Protein AF-A0A2V8QR82-F1 (afdb_monomer)

Mean predicted aligned error: 9.09 Å

Secondary structure (DSSP, 8-state):
-------------PPPHHHHHHHHHHHHHHHHHHHHHHHHHHHHHHHHHHHHHHHHHHHHHT--HHHHHHHHHHHHHHHHHHHHHHHHHHHHHHHHHHHHHHHHHHHH-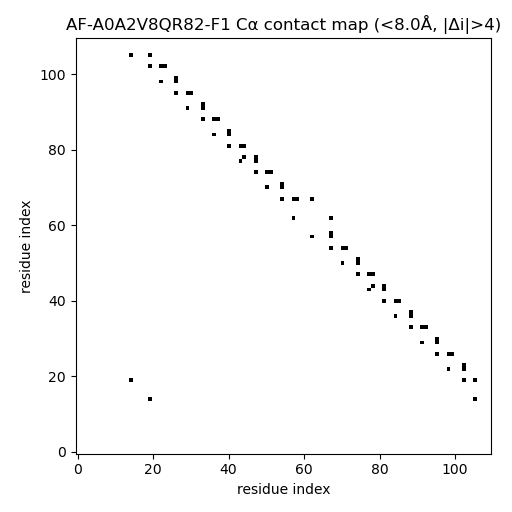-

Sequence (110 aa):
MASCLTAWAQRTTTPTPCDTCQDRQDIRQDTRDIRHDRRDVHKDSGDLRSDARDYRRDRRDGASQAELRSDRRDIAKDTRDIHHDRRDLGKDRRDRHADFRDLRHDRRGR

Radius of gyration: 26.49 Å; Cα contacts (8 Å, |Δi|>4): 39; chains: 1; bounding box: 37×43×90 Å

Structure (mmCIF, N/CA/C/O backbone):
data_AF-A0A2V8QR82-F1
#
_entry.id   AF-A0A2V8QR82-F1
#
loop_
_atom_site.group_PDB
_atom_site.id
_atom_site.type_symbol
_atom_site.label_atom_id
_atom_site.label_alt_id
_atom_site.label_comp_id
_atom_site.label_asym_id
_atom_site.label_entity_id
_atom_site.label_seq_id
_atom_site.pdbx_PDB_ins_code
_atom_site.Cartn_x
_atom_site.Cartn_y
_atom_site.Cartn_z
_atom_site.occupancy
_atom_site.B_iso_or_equiv
_atom_site.auth_seq_id
_atom_site.auth_comp_id
_atom_site.auth_asym_id
_atom_site.auth_atom_id
_atom_site.pdbx_PDB_model_num
ATOM 1 N N . MET A 1 1 ? -28.579 -35.182 61.740 1.00 40.72 1 MET A N 1
ATOM 2 C CA . MET A 1 1 ? -27.731 -35.490 60.572 1.00 40.72 1 MET A CA 1
ATOM 3 C C . MET A 1 1 ? -27.524 -34.212 59.783 1.00 40.72 1 MET A C 1
ATOM 5 O O . MET A 1 1 ? -28.431 -33.770 59.094 1.00 40.72 1 MET A O 1
ATOM 9 N N . ALA A 1 2 ? -26.377 -33.572 59.997 1.00 49.12 2 ALA A N 1
ATOM 10 C CA . ALA A 1 2 ? -25.916 -32.441 59.203 1.00 49.12 2 ALA A CA 1
ATOM 11 C C . ALA A 1 2 ? -25.551 -32.904 57.787 1.00 49.12 2 ALA A C 1
ATOM 13 O O . ALA A 1 2 ? -25.062 -34.024 57.659 1.00 49.12 2 ALA A O 1
ATOM 14 N N . SER A 1 3 ? -25.762 -32.051 56.779 1.00 51.34 3 SER A N 1
ATOM 15 C CA . SER A 1 3 ? -24.943 -31.877 55.556 1.00 51.34 3 SER A CA 1
ATOM 16 C C . SER A 1 3 ? -25.785 -31.135 54.509 1.00 51.34 3 SER A C 1
ATOM 18 O O . SER A 1 3 ? -26.800 -31.645 54.057 1.00 51.34 3 SER A O 1
ATOM 20 N N . CYS A 1 4 ? -25.555 -29.842 54.282 1.00 46.06 4 CYS A N 1
ATOM 21 C CA . CYS A 1 4 ? -24.573 -29.257 53.350 1.00 46.06 4 CYS A CA 1
ATOM 22 C C . CYS A 1 4 ? -25.301 -28.695 52.118 1.00 46.06 4 CYS A C 1
ATOM 24 O O . CYS A 1 4 ? -25.402 -29.337 51.076 1.00 46.06 4 CYS A O 1
ATOM 26 N N . LEU A 1 5 ? -25.807 -27.466 52.260 1.00 51.31 5 LEU A N 1
ATOM 27 C CA . LEU A 1 5 ? -26.209 -26.616 51.141 1.00 51.31 5 LEU A CA 1
ATOM 28 C C . LEU A 1 5 ? -24.945 -26.239 50.353 1.00 51.31 5 LEU A C 1
ATOM 30 O O . LEU A 1 5 ? -24.074 -25.536 50.863 1.00 51.31 5 LEU A O 1
ATOM 34 N N . THR A 1 6 ? -24.822 -26.728 49.123 1.00 54.25 6 THR A N 1
ATOM 35 C CA . THR A 1 6 ? -23.751 -26.351 48.195 1.00 54.25 6 THR A CA 1
ATOM 36 C C . THR A 1 6 ? -24.077 -24.990 47.583 1.00 54.25 6 THR A C 1
ATOM 38 O O . THR A 1 6 ? -24.868 -24.872 46.650 1.00 54.25 6 THR A O 1
ATOM 41 N N . ALA A 1 7 ? -23.478 -23.940 48.142 1.00 51.03 7 ALA A N 1
ATOM 42 C CA . ALA A 1 7 ? -23.551 -22.586 47.611 1.00 51.03 7 ALA A CA 1
ATOM 43 C C . ALA A 1 7 ? -22.651 -22.458 46.369 1.00 51.03 7 ALA A C 1
ATOM 45 O O . ALA A 1 7 ? -21.425 -22.414 46.473 1.00 51.03 7 ALA A O 1
ATOM 46 N N . TRP A 1 8 ? -23.260 -22.383 45.187 1.00 58.88 8 TRP A N 1
ATOM 47 C CA . TRP A 1 8 ? -22.573 -22.014 43.951 1.00 58.88 8 TRP A CA 1
ATOM 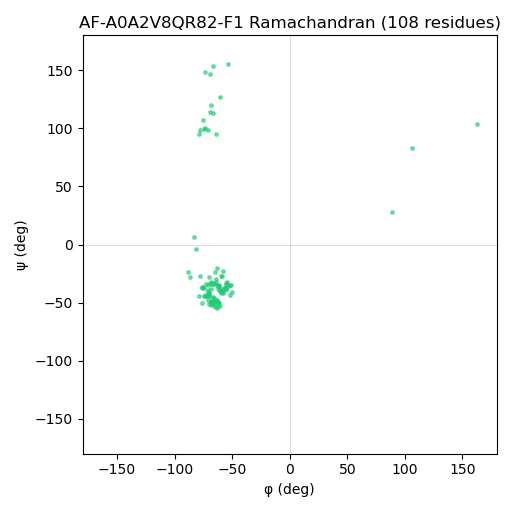48 C C . TRP A 1 8 ? -22.398 -20.492 43.919 1.00 58.88 8 TRP A C 1
ATOM 50 O O . TRP A 1 8 ? -23.301 -19.755 43.530 1.00 58.88 8 TRP A O 1
ATOM 60 N N . ALA A 1 9 ? -21.236 -20.010 44.362 1.00 52.56 9 ALA A N 1
ATOM 61 C CA . ALA A 1 9 ? -20.843 -18.614 44.210 1.00 52.56 9 ALA A CA 1
ATOM 62 C C . ALA A 1 9 ? -20.470 -18.347 42.741 1.00 52.56 9 ALA A C 1
ATOM 64 O O . ALA A 1 9 ? -19.373 -18.688 42.294 1.00 52.56 9 ALA A O 1
ATOM 65 N N . GLN A 1 10 ? -21.387 -17.750 41.979 1.00 50.56 10 GLN A N 1
ATOM 66 C CA . GLN A 1 10 ? -21.079 -17.238 40.646 1.00 50.56 10 GLN A CA 1
ATOM 67 C C . GLN A 1 10 ? -20.158 -16.021 40.795 1.00 50.56 10 GLN A C 1
ATOM 69 O O . GLN A 1 10 ? -20.548 -14.999 41.357 1.00 50.56 10 GLN A O 1
ATOM 74 N N . ARG A 1 11 ? -18.911 -16.136 40.325 1.00 45.69 11 ARG A N 1
ATOM 75 C CA . ARG A 1 11 ? -17.991 -14.999 40.212 1.00 45.69 11 ARG A CA 1
ATOM 76 C C . ARG A 1 11 ? -18.488 -14.106 39.082 1.00 45.69 11 ARG A C 1
ATOM 78 O O . ARG A 1 11 ? -18.222 -14.381 37.919 1.00 45.69 11 ARG A O 1
ATOM 85 N N . THR A 1 12 ? -19.203 -13.041 39.413 1.00 48.06 12 THR A N 1
ATOM 86 C CA . THR A 1 12 ? -19.377 -11.920 38.492 1.00 48.06 12 THR A CA 1
ATOM 87 C C . THR A 1 12 ? -18.059 -11.151 38.477 1.00 48.06 12 THR A C 1
ATOM 89 O O . THR A 1 12 ? -17.752 -10.418 39.415 1.00 48.06 12 THR A O 1
ATOM 92 N N . THR A 1 13 ? -17.225 -11.380 37.464 1.00 59.31 13 THR A N 1
ATOM 93 C CA . THR A 1 13 ? -16.050 -10.546 37.182 1.00 59.31 13 THR A CA 1
ATOM 94 C C . THR A 1 13 ? -16.534 -9.151 36.808 1.00 59.31 13 THR A C 1
ATOM 96 O O . THR A 1 13 ? -16.922 -8.901 35.673 1.00 59.31 13 THR A O 1
ATOM 99 N N . THR A 1 14 ? -16.576 -8.252 37.787 1.00 58.94 14 THR A N 1
ATOM 100 C CA . THR A 1 14 ? -16.839 -6.831 37.564 1.00 58.94 14 THR A CA 1
ATOM 101 C C . THR A 1 14 ? -15.638 -6.237 36.823 1.00 58.94 14 THR A C 1
ATOM 103 O O . THR A 1 14 ? -14.539 -6.290 37.382 1.00 58.94 14 THR A O 1
ATOM 106 N N . PRO A 1 15 ? -15.795 -5.671 35.611 1.00 60.88 15 PRO A N 1
ATOM 107 C CA . PRO A 1 15 ? -14.682 -5.048 34.904 1.00 60.88 15 PRO A CA 1
ATOM 108 C C . PRO A 1 15 ? -14.127 -3.888 35.734 1.00 60.88 15 PRO A C 1
ATOM 110 O O . PRO A 1 15 ? -14.856 -2.998 36.211 1.00 60.88 15 PRO A O 1
ATOM 113 N N . THR A 1 16 ? -12.819 -3.933 35.966 1.00 61.53 16 THR A N 1
ATOM 114 C CA . THR A 1 16 ? -12.128 -2.959 36.798 1.00 61.53 16 THR A CA 1
ATOM 115 C C . THR A 1 16 ? -11.996 -1.626 36.052 1.00 61.53 16 THR A C 1
ATOM 117 O O . THR A 1 16 ? -11.920 -1.591 34.827 1.00 61.53 16 THR A O 1
ATOM 120 N N . PRO A 1 17 ? -12.003 -0.472 36.747 1.00 63.19 17 PRO A N 1
ATOM 121 C CA . PRO A 1 17 ? -11.902 0.839 36.095 1.00 63.19 17 PRO A CA 1
ATOM 122 C C . PRO A 1 17 ? -10.629 1.005 35.242 1.00 63.19 17 PRO A C 1
ATOM 124 O O . PRO A 1 17 ? -10.634 1.808 34.309 1.00 63.19 17 PRO A O 1
ATOM 127 N N . CYS A 1 18 ? -9.575 0.228 35.517 1.00 63.31 18 CYS A N 1
ATOM 128 C CA . CYS A 1 18 ? -8.386 0.142 34.672 1.00 63.31 18 CYS A CA 1
ATOM 129 C C . CYS A 1 18 ? -8.638 -0.537 33.312 1.00 63.31 18 CYS A C 1
ATOM 131 O O . CYS A 1 18 ? -8.054 -0.098 32.329 1.00 63.31 18 CYS A O 1
ATOM 133 N N . ASP A 1 19 ? -9.548 -1.507 33.205 1.00 72.44 19 ASP A N 1
ATOM 134 C CA . ASP A 1 19 ? -9.827 -2.198 31.933 1.00 72.44 19 ASP A CA 1
ATOM 135 C C . ASP A 1 19 ? -10.487 -1.223 30.949 1.00 72.44 19 ASP A C 1
ATOM 137 O O . ASP A 1 19 ? -9.965 -0.952 29.874 1.00 72.44 19 ASP A O 1
ATOM 141 N N . THR A 1 20 ? -11.504 -0.485 31.410 1.00 76.25 20 THR A N 1
ATOM 142 C CA . THR A 1 20 ? -12.176 0.534 30.580 1.00 76.25 20 THR A CA 1
ATOM 143 C C . THR A 1 20 ? -11.278 1.701 30.150 1.00 76.25 20 THR A C 1
ATOM 145 O O . THR A 1 20 ? -11.627 2.443 29.226 1.00 76.25 20 THR A O 1
ATOM 148 N N . CYS A 1 21 ? -10.158 1.941 30.844 1.00 81.19 21 CYS A N 1
ATOM 149 C CA . CYS A 1 21 ? -9.190 2.960 30.442 1.00 81.19 21 CYS A CA 1
ATOM 150 C C . CYS A 1 21 ? -8.165 2.420 29.435 1.00 81.19 21 CYS A C 1
ATOM 152 O O . CYS A 1 21 ? -7.717 3.207 28.598 1.00 81.19 21 CYS A O 1
ATOM 154 N N . GLN A 1 22 ? -7.879 1.113 29.469 1.00 85.00 22 GLN A N 1
ATOM 155 C CA . GLN A 1 22 ? -7.081 0.396 28.476 1.00 85.00 22 GLN A CA 1
ATOM 156 C C . GLN A 1 22 ? -7.849 0.277 27.152 1.00 85.00 22 GLN A C 1
ATOM 158 O O . GLN A 1 22 ? -7.373 0.805 26.151 1.00 85.00 22 GLN A O 1
ATOM 163 N N . ASP A 1 23 ? -9.102 -0.193 27.171 1.00 85.75 23 ASP A N 1
ATOM 164 C CA . ASP A 1 23 ? -9.948 -0.311 25.966 1.00 85.75 23 ASP A CA 1
ATOM 165 C C . ASP A 1 23 ? -10.079 1.027 25.218 1.00 85.75 23 ASP A C 1
ATOM 167 O O . ASP A 1 23 ? -10.076 1.121 23.992 1.00 85.75 23 ASP A O 1
ATOM 171 N N . ARG A 1 24 ? -10.175 2.132 25.969 1.00 88.62 24 ARG A N 1
ATOM 172 C CA . ARG A 1 24 ? -10.225 3.486 25.396 1.00 88.62 24 ARG A CA 1
ATOM 173 C C . ARG A 1 24 ? -8.916 3.906 24.744 1.00 88.62 24 ARG A C 1
ATOM 175 O O . ARG A 1 24 ? -8.959 4.731 23.829 1.00 88.62 24 ARG A O 1
ATOM 182 N N . GLN A 1 25 ? -7.777 3.466 25.270 1.00 91.50 25 GLN A N 1
ATOM 183 C CA . GLN A 1 25 ? -6.475 3.731 24.667 1.00 91.50 25 GLN A CA 1
ATOM 184 C C . GLN A 1 25 ? -6.302 2.898 23.400 1.00 91.50 25 GLN A C 1
ATOM 186 O O . GLN A 1 25 ? -5.943 3.477 22.376 1.00 91.50 25 GLN A O 1
ATOM 191 N N . ASP A 1 26 ? -6.679 1.623 23.438 1.00 90.12 26 ASP A N 1
ATOM 192 C CA . ASP A 1 26 ? -6.584 0.704 22.302 1.00 90.12 26 ASP A CA 1
ATOM 193 C C . ASP A 1 26 ? -7.451 1.195 21.134 1.00 90.12 26 ASP A C 1
ATOM 195 O O . ASP A 1 26 ? -6.934 1.516 20.067 1.00 90.12 26 ASP A O 1
ATOM 199 N N . ILE A 1 27 ? -8.723 1.527 21.385 1.00 91.56 27 ILE A N 1
ATOM 200 C CA . ILE A 1 27 ? -9.617 2.134 20.381 1.00 91.56 27 ILE A CA 1
ATOM 201 C C . ILE A 1 27 ? -9.033 3.422 19.766 1.00 91.56 27 ILE A C 1
ATOM 203 O O . ILE A 1 27 ? -9.273 3.745 18.591 1.00 91.56 27 ILE A O 1
ATOM 207 N N . ARG A 1 28 ? -8.321 4.234 20.563 1.00 94.12 28 ARG A N 1
ATOM 208 C CA . ARG A 1 28 ? -7.674 5.462 20.070 1.00 94.12 28 ARG A CA 1
ATOM 209 C C . ARG A 1 28 ? -6.480 5.134 19.186 1.00 94.12 28 ARG A C 1
ATOM 211 O O . ARG A 1 28 ? -6.291 5.851 18.200 1.00 94.12 28 ARG A O 1
ATOM 218 N N . GLN A 1 29 ? -5.710 4.113 19.544 1.00 94.19 29 GLN A N 1
ATOM 219 C CA . GLN A 1 29 ? -4.575 3.630 18.778 1.00 94.19 29 GLN A CA 1
ATOM 220 C C . GLN A 1 29 ? -5.049 3.043 17.444 1.00 94.19 29 GLN A C 1
ATOM 222 O O . GLN A 1 29 ? -4.703 3.605 16.408 1.00 94.19 29 GLN A O 1
ATOM 227 N N . ASP A 1 30 ? -6.016 2.122 17.456 1.00 92.81 30 ASP A N 1
ATOM 228 C CA . ASP A 1 30 ? -6.624 1.563 16.239 1.00 92.81 30 ASP A CA 1
ATOM 229 C C . ASP A 1 30 ? -7.196 2.656 15.336 1.00 92.81 30 ASP A C 1
ATOM 231 O O . ASP A 1 30 ? -7.130 2.620 14.111 1.00 92.81 30 ASP A O 1
ATOM 235 N N . THR A 1 31 ? -7.775 3.703 15.931 1.00 94.06 31 THR A N 1
ATOM 236 C CA . THR A 1 31 ? -8.282 4.841 15.159 1.00 94.06 31 THR A CA 1
ATOM 237 C C . THR A 1 31 ? -7.176 5.620 14.453 1.00 94.06 31 THR A C 1
ATOM 239 O O . THR A 1 31 ? -7.438 6.189 13.388 1.00 94.06 31 THR A O 1
ATOM 242 N N . ARG A 1 32 ? -5.982 5.718 15.041 1.00 96.62 32 ARG A N 1
ATOM 243 C CA . ARG A 1 32 ? -4.822 6.344 14.395 1.00 96.62 32 ARG A CA 1
ATOM 244 C C . ARG A 1 32 ? -4.273 5.441 13.300 1.00 96.62 32 ARG A C 1
ATOM 246 O O . ARG A 1 32 ? -4.079 5.951 12.199 1.00 96.62 32 ARG A O 1
ATOM 253 N N . ASP A 1 33 ? -4.145 4.151 13.568 1.00 94.94 33 ASP A N 1
ATOM 254 C CA . ASP A 1 33 ? -3.577 3.183 12.627 1.00 94.94 33 ASP A CA 1
ATOM 255 C C . ASP A 1 33 ? -4.476 3.046 11.391 1.00 94.94 33 ASP A C 1
ATOM 257 O O . ASP A 1 33 ? -4.059 3.386 10.287 1.00 94.94 33 ASP A O 1
ATOM 261 N N . ILE A 1 34 ? -5.790 2.860 11.579 1.00 95.38 34 ILE A N 1
ATOM 262 C CA . ILE A 1 34 ? -6.783 2.877 10.484 1.00 95.38 34 ILE A CA 1
ATOM 263 C C . ILE A 1 34 ? -6.724 4.173 9.656 1.00 95.38 34 ILE A C 1
ATOM 265 O O . ILE A 1 34 ? -7.052 4.183 8.467 1.00 95.38 34 ILE A O 1
ATOM 269 N N . ARG A 1 35 ? -6.398 5.322 10.267 1.00 96.88 35 ARG A N 1
ATOM 270 C CA . ARG A 1 35 ? -6.254 6.587 9.518 1.00 96.88 35 ARG A CA 1
ATOM 271 C C . ARG A 1 35 ? -4.967 6.617 8.704 1.00 96.88 35 ARG A C 1
ATOM 273 O O . ARG A 1 35 ? -4.992 7.203 7.621 1.00 96.88 35 ARG A O 1
ATOM 280 N N . HIS A 1 36 ? -3.885 6.064 9.238 1.00 96.44 36 HIS A N 1
ATOM 281 C CA . HIS A 1 36 ? -2.607 5.945 8.554 1.00 96.44 36 HIS A CA 1
ATOM 282 C C . HIS A 1 36 ? -2.741 5.013 7.348 1.00 96.44 36 HIS A C 1
ATOM 284 O O . HIS A 1 36 ? -2.572 5.462 6.218 1.00 96.44 36 HIS A O 1
ATOM 290 N N . ASP A 1 37 ? -3.242 3.802 7.562 1.00 94.19 37 ASP A N 1
ATOM 291 C CA . ASP A 1 37 ? -3.433 2.793 6.517 1.00 94.19 37 ASP A CA 1
ATOM 292 C C . ASP A 1 37 ? -4.369 3.294 5.411 1.00 94.19 37 ASP A C 1
ATOM 294 O O . ASP A 1 37 ? -4.132 3.121 4.219 1.00 94.19 37 ASP A O 1
ATOM 298 N N . ARG A 1 38 ? -5.425 4.034 5.777 1.00 97.00 38 ARG A N 1
ATOM 299 C CA . ARG A 1 38 ? -6.296 4.694 4.790 1.00 97.00 38 ARG A CA 1
ATOM 300 C C . ARG A 1 38 ? -5.575 5.727 3.935 1.00 97.00 38 ARG A C 1
ATOM 302 O O . ARG A 1 38 ? -5.964 5.922 2.783 1.00 97.00 38 ARG A O 1
ATOM 309 N N . ARG A 1 39 ? -4.616 6.453 4.508 1.00 97.50 39 ARG A N 1
ATOM 310 C CA . ARG A 1 39 ? -3.816 7.436 3.774 1.00 97.50 39 ARG A CA 1
ATOM 311 C C . ARG A 1 39 ? -2.863 6.727 2.823 1.00 97.50 39 ARG A C 1
ATOM 313 O O . ARG A 1 39 ? -2.732 7.200 1.699 1.00 97.50 39 ARG A O 1
ATOM 320 N N . ASP A 1 40 ? -2.252 5.633 3.249 1.00 95.94 40 ASP A N 1
ATOM 321 C CA . ASP A 1 40 ? -1.311 4.881 2.420 1.00 95.94 40 ASP A CA 1
ATOM 322 C C . ASP A 1 40 ? -2.029 4.209 1.253 1.00 95.94 40 ASP A C 1
ATOM 324 O O . ASP A 1 40 ? -1.749 4.555 0.111 1.00 95.94 40 ASP A O 1
ATOM 328 N N . VAL A 1 41 ? -3.130 3.495 1.510 1.00 95.56 41 VAL A N 1
ATOM 329 C CA . VAL A 1 41 ? -3.997 2.947 0.448 1.00 95.56 41 VAL A CA 1
ATOM 330 C C . VAL A 1 41 ? -4.447 4.015 -0.552 1.00 95.56 41 VAL A C 1
ATOM 332 O O . VAL A 1 41 ? -4.638 3.736 -1.740 1.00 95.56 41 VAL A O 1
ATOM 335 N N . HIS A 1 42 ? -4.678 5.248 -0.091 1.00 96.38 42 HIS A N 1
ATOM 336 C CA . HIS A 1 42 ? -5.033 6.353 -0.977 1.00 96.38 42 HIS A CA 1
ATOM 337 C C . HIS A 1 42 ? -3.863 6.798 -1.862 1.00 96.38 42 HIS A C 1
ATOM 339 O O . HIS A 1 42 ? -4.096 7.060 -3.043 1.00 96.38 42 HIS A O 1
ATOM 345 N N . LYS A 1 43 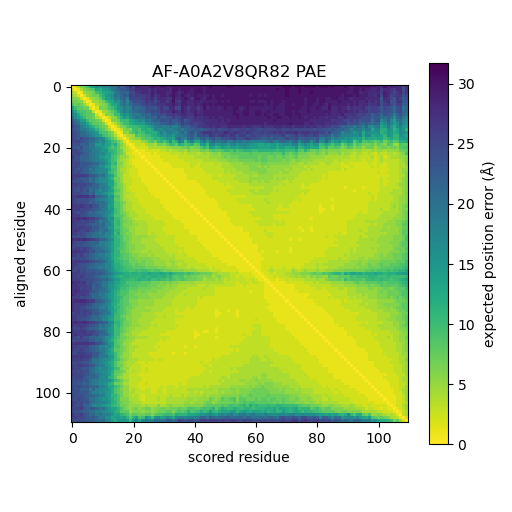? -2.646 6.876 -1.313 1.00 96.94 43 LYS A N 1
ATOM 346 C CA . LYS A 1 43 ? -1.429 7.175 -2.079 1.00 96.94 43 LYS A CA 1
ATOM 347 C C . LYS A 1 43 ? -1.154 6.080 -3.103 1.00 96.94 43 LYS A C 1
ATOM 349 O O . LYS A 1 43 ? -1.096 6.406 -4.280 1.00 96.94 43 LYS A O 1
ATOM 354 N N . ASP A 1 44 ? -1.168 4.815 -2.691 1.00 95.38 44 ASP A N 1
ATOM 355 C CA . ASP A 1 44 ? -0.912 3.674 -3.579 1.00 95.38 44 ASP A CA 1
ATOM 356 C C . ASP A 1 44 ? -1.940 3.620 -4.717 1.00 95.38 44 ASP A C 1
ATOM 358 O O . ASP A 1 44 ? -1.619 3.387 -5.879 1.00 95.38 44 ASP A O 1
ATOM 362 N N . SER A 1 45 ? -3.208 3.932 -4.419 1.00 95.50 45 SER A N 1
ATOM 363 C CA . SER A 1 45 ? -4.248 4.062 -5.451 1.00 95.50 45 SER A CA 1
ATOM 364 C C . SER A 1 45 ? -3.982 5.219 -6.430 1.00 95.50 45 SER A C 1
ATOM 366 O O . SER A 1 45 ? -4.452 5.181 -7.571 1.00 95.50 45 SER A O 1
ATOM 368 N N . GLY A 1 46 ? -3.307 6.275 -5.976 1.00 97.19 46 GLY A N 1
ATOM 369 C CA . GLY A 1 46 ? -2.858 7.397 -6.795 1.00 97.19 46 GLY A CA 1
ATOM 370 C C . GLY A 1 46 ? -1.672 7.026 -7.682 1.00 97.19 46 GLY A C 1
ATOM 371 O O . GLY A 1 46 ? -1.710 7.324 -8.877 1.00 97.19 46 GLY A O 1
ATOM 372 N N . ASP A 1 47 ? -0.688 6.327 -7.125 1.00 96.56 47 ASP A N 1
ATOM 373 C CA . ASP A 1 47 ? 0.501 5.850 -7.836 1.00 96.56 47 ASP A CA 1
ATOM 374 C C . ASP A 1 47 ? 0.106 4.840 -8.920 1.00 96.56 47 ASP A C 1
ATOM 376 O O . ASP A 1 47 ? 0.355 5.090 -10.098 1.00 96.56 47 ASP A O 1
ATOM 380 N N . LEU A 1 48 ? -0.737 3.854 -8.586 1.00 96.44 48 LEU A N 1
ATOM 381 C CA . LEU A 1 48 ? -1.324 2.911 -9.548 1.00 96.44 48 LEU A CA 1
ATOM 382 C C . LEU A 1 48 ? -2.027 3.617 -10.722 1.00 96.44 48 LEU A C 1
ATOM 384 O O . LEU A 1 48 ? -2.042 3.141 -11.861 1.00 96.44 48 LEU A O 1
ATOM 388 N N . ARG A 1 49 ? -2.675 4.758 -10.457 1.00 96.88 49 ARG A N 1
ATOM 389 C CA . ARG A 1 49 ? -3.347 5.541 -11.503 1.00 96.88 49 ARG A CA 1
ATOM 390 C C . ARG A 1 49 ? -2.343 6.253 -12.409 1.00 96.88 49 ARG A C 1
ATOM 392 O O . ARG A 1 49 ? -2.655 6.443 -13.591 1.00 96.88 49 ARG A O 1
ATOM 399 N N . SER A 1 50 ? -1.210 6.678 -11.863 1.00 97.00 50 SE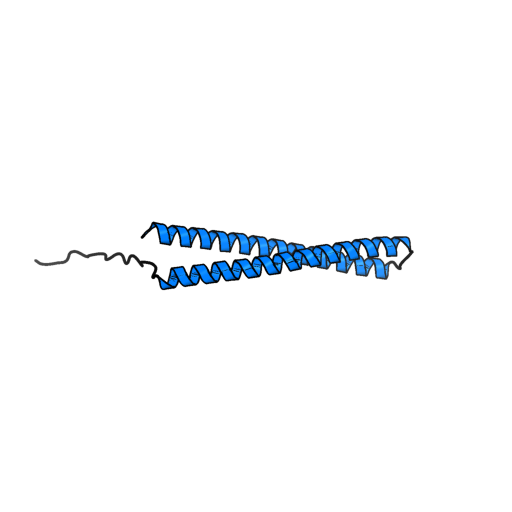R A N 1
ATOM 400 C CA . SER A 1 50 ? -0.095 7.253 -12.615 1.00 97.00 50 SER A CA 1
ATOM 401 C C . SER A 1 50 ? 0.560 6.179 -13.481 1.00 97.00 50 SER A C 1
ATOM 403 O O . SER A 1 50 ? 0.580 6.350 -14.696 1.00 97.00 50 SER A O 1
ATOM 405 N N . ASP A 1 51 ? 0.884 5.013 -12.923 1.00 94.81 51 ASP A N 1
ATOM 406 C CA . ASP A 1 51 ? 1.465 3.889 -13.674 1.00 94.81 51 ASP A CA 1
ATOM 407 C C . ASP A 1 51 ? 0.538 3.428 -14.803 1.00 94.81 51 ASP A C 1
ATOM 409 O O . ASP A 1 51 ? 0.942 3.234 -15.948 1.00 94.81 51 ASP A O 1
ATOM 413 N N . ALA A 1 52 ? -0.769 3.347 -14.534 1.00 96.00 52 ALA A N 1
ATOM 414 C CA . ALA A 1 52 ? -1.752 3.020 -15.561 1.00 96.00 52 ALA A CA 1
ATOM 415 C C . ALA A 1 52 ? -1.866 4.089 -16.664 1.00 96.00 52 ALA A C 1
ATOM 417 O O . ALA A 1 52 ? -2.347 3.786 -17.762 1.00 96.00 52 ALA A O 1
ATOM 418 N N . ARG A 1 53 ? -1.500 5.347 -16.387 1.00 97.62 53 ARG A N 1
ATOM 419 C CA . ARG A 1 53 ? -1.421 6.412 -17.396 1.00 97.62 53 ARG A CA 1
ATOM 420 C C . ARG A 1 53 ? -0.139 6.276 -18.209 1.00 97.62 53 ARG A C 1
ATOM 422 O O . ARG A 1 53 ? -0.228 6.385 -19.433 1.00 97.62 53 ARG A O 1
ATOM 429 N N . ASP A 1 54 ? 0.981 6.018 -17.554 1.00 95.38 54 ASP A N 1
ATOM 430 C CA . ASP A 1 54 ? 2.290 5.893 -18.191 1.00 95.38 54 ASP A CA 1
ATOM 431 C C . ASP A 1 54 ? 2.328 4.658 -19.093 1.00 95.38 54 ASP A C 1
ATOM 433 O O . ASP A 1 54 ? 2.537 4.806 -20.292 1.00 95.38 54 ASP A O 1
ATOM 437 N N . TYR A 1 55 ? 1.828 3.512 -18.625 1.00 95.62 55 TYR A N 1
ATOM 438 C CA . TYR A 1 55 ? 1.599 2.322 -19.454 1.00 95.62 55 TYR A CA 1
ATOM 439 C C . TYR A 1 55 ? 0.814 2.615 -20.748 1.00 95.62 55 TYR A C 1
ATOM 441 O O . TYR A 1 55 ? 1.094 2.077 -21.823 1.00 95.62 55 TYR A O 1
ATOM 449 N N . ARG A 1 56 ? -0.219 3.468 -20.676 1.00 96.44 56 ARG A N 1
ATOM 450 C CA . ARG A 1 56 ? -1.006 3.845 -21.867 1.00 96.44 56 ARG A CA 1
ATOM 451 C C . ARG A 1 56 ? -0.221 4.749 -22.808 1.00 96.44 56 ARG A C 1
ATOM 453 O O . ARG A 1 56 ? -0.443 4.661 -24.017 1.00 96.44 56 ARG A O 1
ATOM 460 N N . ARG A 1 57 ? 0.624 5.628 -22.267 1.00 97.12 57 ARG A N 1
ATOM 461 C CA . ARG A 1 57 ? 1.524 6.485 -23.041 1.00 97.12 57 ARG A CA 1
ATOM 462 C C . ARG A 1 57 ? 2.593 5.633 -23.718 1.00 97.12 57 ARG A C 1
ATOM 464 O O . ARG A 1 57 ? 2.679 5.688 -24.935 1.00 97.12 57 ARG A O 1
ATOM 471 N N . ASP A 1 58 ? 3.276 4.768 -22.985 1.00 95.00 58 ASP A N 1
ATOM 472 C CA . ASP A 1 58 ? 4.344 3.912 -23.508 1.00 95.00 58 ASP A CA 1
ATOM 473 C C . ASP A 1 58 ? 3.823 2.979 -24.601 1.00 95.00 58 ASP A C 1
ATOM 475 O 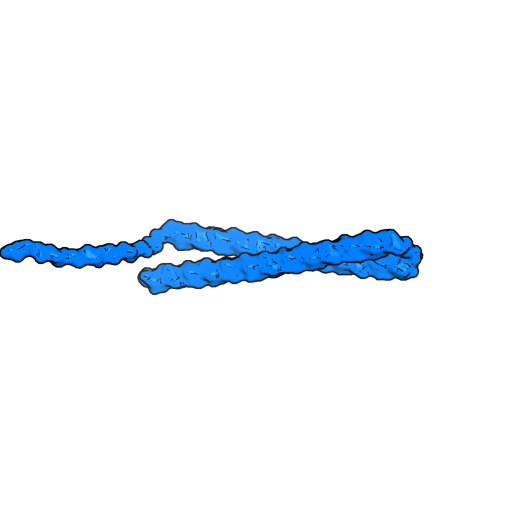O . ASP A 1 58 ? 4.417 2.833 -25.672 1.00 95.00 58 ASP A O 1
ATOM 479 N N . ARG A 1 59 ? 2.614 2.437 -24.409 1.00 95.56 59 ARG A N 1
ATOM 480 C CA . ARG A 1 59 ? 1.931 1.660 -25.448 1.00 95.56 59 ARG A CA 1
ATOM 481 C C . ARG A 1 59 ? 1.643 2.479 -26.711 1.00 95.56 59 ARG A C 1
ATOM 483 O O . ARG A 1 59 ? 1.636 1.913 -27.803 1.00 95.56 59 ARG A O 1
ATOM 490 N N . ARG A 1 60 ? 1.346 3.775 -26.581 1.00 96.12 60 ARG A N 1
ATOM 491 C CA . ARG A 1 60 ? 1.107 4.680 -27.718 1.00 96.12 60 ARG A CA 1
ATOM 492 C C . ARG A 1 60 ? 2.411 5.081 -28.404 1.00 96.12 60 ARG A C 1
ATOM 494 O O . ARG A 1 60 ? 2.422 5.182 -29.627 1.00 96.12 60 ARG A O 1
ATOM 501 N N . ASP A 1 61 ? 3.467 5.275 -27.628 1.00 95.75 61 ASP A N 1
ATOM 502 C CA . ASP A 1 61 ? 4.779 5.724 -28.096 1.00 95.75 61 ASP A CA 1
ATOM 503 C C . ASP A 1 61 ? 5.614 4.566 -28.683 1.00 95.75 61 ASP A C 1
ATOM 505 O O . ASP A 1 61 ? 6.673 4.787 -29.265 1.00 95.75 61 ASP A O 1
ATOM 509 N N . GLY A 1 62 ? 5.090 3.336 -28.625 1.00 94.56 62 GLY A N 1
ATOM 510 C CA . GLY A 1 62 ? 5.659 2.169 -29.297 1.00 94.56 62 GLY A CA 1
ATOM 511 C C . GLY A 1 62 ? 6.686 1.413 -28.459 1.00 94.56 62 GLY A C 1
ATOM 512 O O . GLY A 1 62 ? 7.564 0.769 -29.032 1.00 94.56 62 GLY A O 1
ATOM 513 N N . ALA A 1 63 ? 6.573 1.476 -27.128 1.00 94.75 63 ALA A N 1
ATOM 514 C CA . ALA A 1 63 ? 7.409 0.709 -26.211 1.00 94.75 63 ALA A CA 1
ATOM 515 C C . ALA A 1 63 ? 7.391 -0.794 -26.527 1.00 94.75 63 ALA A C 1
ATOM 517 O O . ALA A 1 63 ? 6.449 -1.340 -27.122 1.00 94.75 63 ALA A O 1
ATOM 518 N N . SER A 1 64 ? 8.454 -1.483 -26.120 1.00 95.81 64 SER A N 1
ATOM 519 C CA . SER A 1 64 ? 8.615 -2.897 -26.427 1.00 95.81 64 SER A CA 1
ATOM 520 C C . SER A 1 64 ? 7.564 -3.755 -25.714 1.00 95.81 64 SER A C 1
ATOM 522 O O . SER A 1 64 ? 7.068 -3.447 -24.630 1.00 95.81 64 SER A O 1
ATOM 524 N N . GLN A 1 65 ? 7.249 -4.915 -26.295 1.00 94.31 65 GLN A N 1
ATOM 525 C CA . GLN A 1 65 ? 6.377 -5.903 -25.647 1.00 94.31 65 GLN A CA 1
ATOM 526 C C . GLN A 1 65 ? 6.914 -6.376 -24.288 1.00 94.31 65 GLN A C 1
ATOM 528 O O . GLN A 1 65 ? 6.127 -6.816 -23.454 1.00 94.31 65 GLN A O 1
ATOM 533 N N . ALA A 1 66 ? 8.232 -6.334 -24.075 1.00 95.50 66 ALA A N 1
ATOM 534 C CA . ALA A 1 66 ? 8.841 -6.726 -22.811 1.00 95.50 66 ALA A CA 1
ATOM 535 C C . ALA A 1 66 ? 8.546 -5.696 -21.709 1.00 95.50 66 ALA A C 1
ATOM 537 O O . ALA A 1 66 ? 8.076 -6.089 -20.642 1.00 95.50 66 ALA A O 1
ATOM 538 N N . GLU A 1 67 ? 8.729 -4.405 -21.998 1.00 93.00 67 GLU A N 1
ATOM 539 C CA . GLU A 1 67 ? 8.426 -3.296 -21.077 1.00 93.00 67 GLU A CA 1
ATOM 540 C C . GLU A 1 67 ? 6.941 -3.285 -20.714 1.00 93.00 67 GLU A C 1
ATOM 542 O O . GLU A 1 67 ? 6.588 -3.467 -19.553 1.00 93.00 67 GLU A O 1
ATOM 547 N N . LEU A 1 68 ? 6.056 -3.293 -21.718 1.00 93.94 68 LEU A N 1
ATOM 548 C CA . LEU A 1 68 ? 4.605 -3.308 -21.498 1.00 93.94 68 LEU A CA 1
ATOM 549 C C . LEU A 1 68 ? 4.121 -4.528 -20.695 1.00 93.94 68 LEU A C 1
ATOM 551 O O . LEU A 1 68 ? 3.065 -4.490 -20.056 1.00 93.94 68 LEU A O 1
ATOM 555 N N . ARG A 1 69 ? 4.841 -5.654 -20.757 1.00 96.25 69 ARG A N 1
ATOM 556 C CA . ARG A 1 69 ? 4.546 -6.831 -19.928 1.00 96.25 69 ARG A CA 1
ATOM 557 C C . ARG A 1 69 ? 5.016 -6.650 -18.492 1.00 96.25 69 ARG A C 1
ATOM 559 O O . ARG A 1 69 ? 4.318 -7.141 -17.605 1.00 96.25 69 ARG A O 1
ATOM 566 N N . SER A 1 70 ? 6.154 -5.991 -18.282 1.00 94.81 70 SER A N 1
ATOM 567 C CA . SER A 1 70 ? 6.648 -5.642 -16.950 1.00 94.81 70 SER A CA 1
ATOM 568 C C . SER A 1 70 ? 5.677 -4.691 -16.263 1.00 94.81 70 SER A C 1
ATOM 570 O O . SER A 1 70 ? 5.100 -5.071 -15.250 1.00 94.81 70 SER A O 1
ATOM 572 N N . ASP A 1 71 ? 5.347 -3.564 -16.895 1.00 94.06 71 ASP A N 1
ATOM 573 C CA . ASP A 1 71 ? 4.452 -2.555 -16.312 1.00 94.06 71 ASP A CA 1
ATOM 574 C C . ASP A 1 71 ? 3.088 -3.154 -15.971 1.00 94.06 71 ASP A C 1
ATOM 576 O O . ASP A 1 71 ? 2.517 -2.929 -14.908 1.00 94.06 71 ASP A O 1
ATOM 580 N N . ARG A 1 72 ? 2.555 -4.003 -16.860 1.00 95.81 72 ARG A N 1
ATOM 581 C CA . ARG A 1 72 ? 1.288 -4.695 -16.607 1.00 95.81 72 ARG A CA 1
ATOM 582 C C . ARG A 1 72 ? 1.371 -5.623 -15.396 1.00 95.81 72 ARG A C 1
ATOM 584 O O . ARG A 1 72 ? 0.363 -5.807 -14.712 1.00 95.81 72 ARG A O 1
ATOM 591 N N . ARG A 1 73 ? 2.519 -6.265 -15.172 1.00 97.00 73 ARG A N 1
ATOM 592 C CA . ARG A 1 73 ? 2.738 -7.137 -14.015 1.00 97.00 73 ARG A CA 1
ATOM 593 C C . ARG A 1 73 ? 2.820 -6.316 -12.734 1.00 97.00 73 ARG A C 1
ATOM 595 O O . ARG A 1 73 ? 2.207 -6.733 -11.754 1.00 97.00 73 ARG A O 1
ATOM 602 N N . ASP A 1 74 ? 3.510 -5.185 -12.772 1.00 95.44 74 ASP A N 1
ATOM 603 C CA . ASP A 1 74 ? 3.680 -4.295 -11.624 1.00 95.44 74 ASP A CA 1
ATOM 604 C C . ASP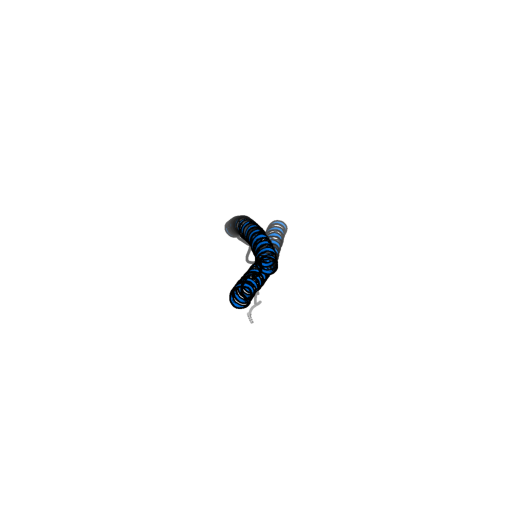 A 1 74 ? 2.332 -3.673 -11.231 1.00 95.44 74 ASP A C 1
ATOM 606 O O . ASP A 1 74 ? 1.842 -3.937 -10.136 1.00 95.44 74 ASP A O 1
ATOM 610 N N . ILE A 1 75 ? 1.598 -3.093 -12.189 1.00 96.00 75 ILE A N 1
ATOM 611 C CA . ILE A 1 75 ? 0.212 -2.617 -12.004 1.00 96.00 75 ILE A CA 1
ATOM 612 C C . ILE A 1 75 ? -0.686 -3.708 -11.403 1.00 96.00 75 ILE A C 1
ATOM 614 O O . ILE A 1 75 ? -1.516 -3.444 -10.528 1.00 96.00 75 ILE A O 1
ATOM 618 N N . ALA A 1 76 ? -0.575 -4.952 -11.881 1.00 96.94 76 ALA A N 1
ATOM 619 C CA . ALA A 1 76 ? -1.383 -6.058 -11.371 1.00 96.94 76 ALA A CA 1
ATOM 620 C C . ALA A 1 76 ? -1.008 -6.455 -9.936 1.00 96.94 76 ALA A C 1
ATOM 622 O O . ALA A 1 76 ? -1.885 -6.888 -9.182 1.00 96.94 76 ALA A O 1
ATOM 623 N N . LYS A 1 77 ? 0.271 -6.334 -9.572 1.00 96.94 77 LYS A N 1
ATOM 624 C CA . LYS A 1 77 ? 0.761 -6.571 -8.218 1.00 96.94 77 LYS A CA 1
ATOM 625 C C . LYS A 1 77 ? 0.247 -5.484 -7.277 1.00 96.94 77 LYS A C 1
ATOM 627 O O . LYS A 1 77 ? -0.446 -5.822 -6.325 1.00 96.94 77 LYS A O 1
ATOM 63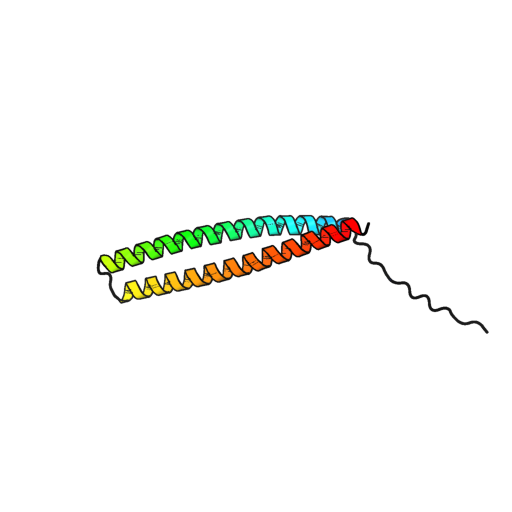2 N N . ASP A 1 78 ? 0.435 -4.217 -7.624 1.00 95.25 78 ASP A N 1
ATOM 633 C CA . ASP A 1 78 ? 0.006 -3.088 -6.793 1.00 95.25 78 ASP A CA 1
ATOM 634 C C . ASP A 1 78 ? -1.517 -3.072 -6.620 1.00 95.25 78 ASP A C 1
ATOM 636 O O . ASP A 1 78 ? -2.043 -2.867 -5.528 1.00 95.25 78 ASP A O 1
ATOM 640 N N . THR A 1 79 ? -2.262 -3.418 -7.677 1.00 96.25 79 THR A N 1
ATOM 641 C CA . THR A 1 79 ? -3.721 -3.604 -7.590 1.00 96.25 79 THR A CA 1
ATOM 642 C C . THR A 1 79 ? -4.106 -4.672 -6.561 1.00 96.25 79 THR A C 1
ATOM 644 O O . THR A 1 79 ? -5.115 -4.526 -5.863 1.00 96.25 79 THR A O 1
ATOM 647 N N . ARG A 1 80 ? -3.348 -5.773 -6.489 1.00 97.56 80 ARG A N 1
ATOM 648 C CA . ARG A 1 80 ? -3.602 -6.855 -5.533 1.00 97.56 80 ARG A CA 1
ATOM 649 C C . ARG A 1 80 ? -3.256 -6.418 -4.114 1.00 97.56 80 ARG A C 1
ATOM 651 O O . ARG A 1 80 ? -4.064 -6.674 -3.224 1.00 97.56 80 ARG A O 1
ATOM 658 N N . ASP A 1 81 ? -2.124 -5.754 -3.928 1.00 95.94 81 ASP A N 1
ATOM 659 C CA . ASP A 1 81 ? -1.654 -5.290 -2.621 1.00 95.94 81 ASP A CA 1
ATOM 660 C C . ASP A 1 81 ? -2.658 -4.278 -2.031 1.00 95.94 81 ASP A C 1
ATOM 662 O O . ASP A 1 81 ? -3.247 -4.541 -0.984 1.00 95.94 81 ASP A O 1
ATOM 666 N N . ILE A 1 82 ? -3.074 -3.272 -2.813 1.00 95.75 82 ILE A N 1
ATOM 667 C CA . ILE A 1 82 ? -4.142 -2.322 -2.437 1.00 95.75 82 ILE A CA 1
ATOM 668 C C . ILE A 1 82 ? -5.449 -3.036 -2.061 1.00 95.75 82 ILE A C 1
ATOM 670 O O . ILE A 1 82 ? -6.196 -2.595 -1.181 1.00 95.75 82 ILE A O 1
ATOM 674 N N . HIS A 1 83 ? -5.798 -4.117 -2.761 1.00 97.19 83 HIS A N 1
ATOM 675 C CA . HIS A 1 83 ? -7.001 -4.881 -2.444 1.00 97.19 83 HIS A CA 1
ATOM 676 C C . HIS A 1 83 ? -6.875 -5.618 -1.100 1.00 97.19 83 HIS A C 1
ATOM 678 O O . HIS A 1 83 ? -7.858 -5.684 -0.354 1.00 97.19 83 HIS A O 1
ATOM 684 N N . HIS A 1 84 ? -5.698 -6.164 -0.785 1.00 96.94 84 HIS A N 1
ATOM 685 C CA . HIS A 1 84 ? -5.419 -6.758 0.522 1.00 96.94 84 HIS A CA 1
ATOM 686 C C . HIS A 1 84 ? -5.511 -5.714 1.634 1.00 96.94 84 HIS A C 1
ATOM 688 O O . HIS A 1 84 ? -6.309 -5.906 2.553 1.00 96.94 84 HIS A O 1
ATOM 694 N N . ASP A 1 85 ? -4.855 -4.568 1.477 1.00 94.75 85 ASP A N 1
ATOM 695 C CA . ASP A 1 85 ? -4.863 -3.501 2.484 1.00 94.75 85 ASP A CA 1
ATOM 696 C C . ASP A 1 85 ? -6.277 -2.976 2.742 1.00 94.75 85 ASP A C 1
ATOM 698 O O . ASP A 1 85 ? -6.704 -2.779 3.878 1.00 94.75 85 ASP A O 1
ATOM 702 N N . ARG A 1 86 ? -7.089 -2.828 1.685 1.00 95.81 86 ARG A N 1
ATOM 703 C CA . ARG A 1 86 ? -8.508 -2.458 1.825 1.00 95.81 86 ARG A CA 1
ATOM 704 C C . ARG A 1 86 ? -9.322 -3.497 2.586 1.00 95.81 86 ARG A C 1
ATOM 706 O O . ARG A 1 86 ? -10.281 -3.129 3.272 1.00 95.81 86 ARG A O 1
ATOM 713 N N . ARG A 1 87 ? -9.003 -4.783 2.429 1.00 97.31 87 ARG A N 1
ATOM 714 C CA . ARG A 1 87 ? -9.676 -5.864 3.154 1.00 97.31 87 ARG A CA 1
ATOM 715 C C . ARG A 1 87 ? -9.289 -5.841 4.626 1.00 97.31 87 ARG A C 1
ATOM 717 O O . ARG A 1 87 ? -10.185 -5.993 5.455 1.00 97.31 87 ARG A O 1
ATOM 724 N N . ASP A 1 88 ? -8.014 -5.641 4.927 1.00 95.38 88 ASP A N 1
ATOM 725 C CA . ASP A 1 88 ? -7.500 -5.612 6.296 1.00 95.38 88 ASP A CA 1
ATOM 726 C C . ASP A 1 88 ? -7.999 -4.369 7.043 1.00 95.38 88 ASP A C 1
ATOM 728 O O . ASP A 1 88 ? -8.686 -4.528 8.049 1.00 95.38 88 ASP A O 1
ATOM 732 N N . LEU A 1 89 ? -7.966 -3.189 6.413 1.00 94.75 89 LEU A N 1
ATOM 733 C CA . LEU A 1 89 ? -8.689 -1.993 6.876 1.00 94.75 89 LEU A CA 1
ATOM 734 C C . LEU A 1 89 ? -10.176 -2.250 7.162 1.00 94.75 89 LEU A C 1
ATOM 736 O O . LEU A 1 89 ? -10.806 -1.610 8.010 1.00 94.75 89 LEU A O 1
ATOM 740 N N . GLY A 1 90 ? -10.796 -3.129 6.376 1.00 95.25 90 GLY A N 1
ATOM 741 C CA . GLY A 1 90 ? -12.178 -3.544 6.564 1.00 95.25 90 GLY A CA 1
ATOM 742 C C . GLY A 1 90 ? -12.391 -4.362 7.839 1.00 95.25 90 GLY A C 1
ATOM 743 O O . GLY A 1 90 ? -13.465 -4.244 8.434 1.00 95.25 90 GLY A O 1
ATOM 744 N N . LYS A 1 91 ? -11.405 -5.167 8.246 1.00 96.50 91 LYS A N 1
ATOM 745 C CA . LYS A 1 91 ? -11.405 -5.942 9.493 1.00 96.50 91 LYS A CA 1
ATOM 746 C C . LYS A 1 91 ? -11.125 -5.038 10.687 1.00 96.50 91 LYS A C 1
ATOM 748 O O . LYS A 1 91 ? -11.989 -4.966 11.551 1.00 96.50 91 LYS A O 1
ATOM 753 N N . ASP A 1 92 ? -10.076 -4.219 10.644 1.00 93.50 92 ASP A N 1
ATOM 754 C CA . ASP A 1 92 ? -9.712 -3.320 11.754 1.00 93.50 92 ASP A CA 1
ATOM 755 C C . ASP A 1 92 ? -10.868 -2.378 12.112 1.00 93.50 92 ASP A C 1
ATOM 757 O O . ASP A 1 92 ? -11.183 -2.102 13.269 1.00 93.50 92 ASP A O 1
ATOM 761 N N . ARG A 1 93 ? -11.603 -1.911 11.094 1.00 95.62 93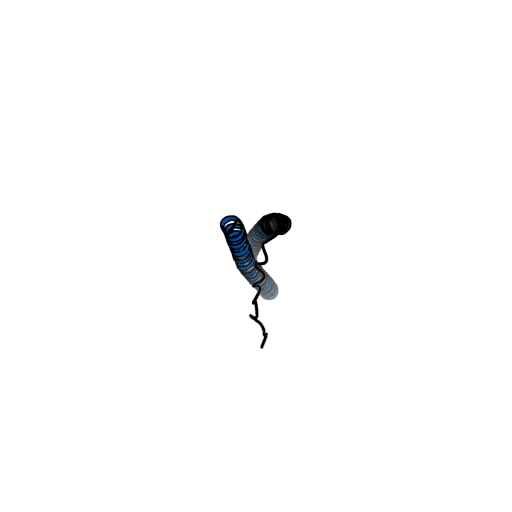 ARG A N 1
ATOM 762 C CA . ARG A 1 93 ? -12.809 -1.099 11.304 1.00 95.62 93 ARG A CA 1
ATOM 763 C C . ARG A 1 93 ? -13.945 -1.854 11.989 1.00 95.62 93 ARG A C 1
ATOM 765 O O . ARG A 1 93 ? -14.743 -1.198 12.664 1.00 95.62 93 ARG A O 1
ATOM 772 N N . ARG A 1 94 ? -14.090 -3.159 11.745 1.00 96.19 94 ARG A N 1
ATOM 773 C CA . ARG A 1 94 ? -15.095 -4.011 12.400 1.00 96.19 94 ARG A CA 1
ATOM 774 C C . ARG A 1 94 ? -14.687 -4.307 13.834 1.00 96.19 94 ARG A C 1
ATOM 776 O O . ARG A 1 94 ? -15.549 -4.160 14.695 1.00 96.19 94 ARG A O 1
ATOM 783 N N . ASP A 1 95 ? -13.420 -4.632 14.057 1.00 93.38 95 ASP A N 1
ATOM 784 C CA . ASP A 1 95 ? -12.867 -4.990 15.366 1.00 93.38 95 ASP A CA 1
ATOM 785 C C . ASP A 1 95 ? -12.973 -3.797 16.315 1.00 93.38 95 ASP A C 1
ATOM 787 O O . ASP A 1 95 ? -13.756 -3.843 17.261 1.00 93.38 95 ASP A O 1
ATOM 791 N N . ARG A 1 96 ? -12.462 -2.628 15.907 1.00 93.88 96 ARG A N 1
ATOM 792 C CA . ARG A 1 96 ? -12.652 -1.375 16.655 1.00 93.88 96 ARG A CA 1
ATOM 793 C C . ARG A 1 96 ? -14.126 -1.047 16.932 1.00 93.88 96 ARG A C 1
ATOM 795 O O . ARG A 1 96 ? -14.466 -0.370 17.902 1.00 93.88 96 ARG A O 1
ATOM 802 N N . HIS A 1 97 ? -15.042 -1.432 16.036 1.00 93.62 97 HIS A N 1
ATOM 803 C CA . HIS A 1 97 ? -16.479 -1.219 16.2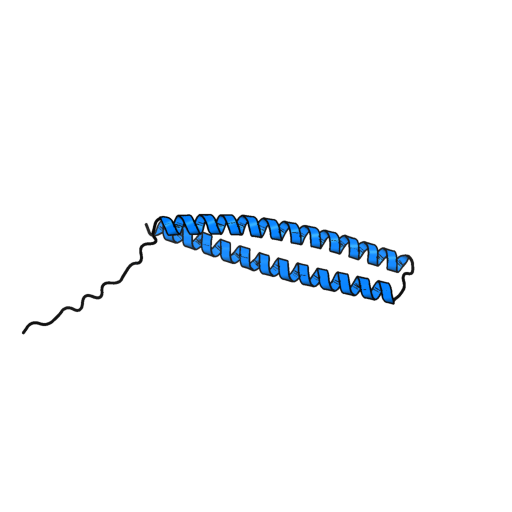46 1.00 93.62 97 HIS A CA 1
ATOM 804 C C . HIS A 1 97 ? -17.102 -2.232 17.221 1.00 93.62 97 HIS A C 1
ATOM 806 O O . HIS A 1 97 ? -18.129 -1.922 17.831 1.00 93.62 97 HIS A O 1
ATOM 812 N N . ALA A 1 98 ? -16.539 -3.433 17.343 1.00 92.38 98 ALA A N 1
ATOM 813 C CA . ALA A 1 98 ? -16.870 -4.380 18.400 1.00 92.38 98 ALA A CA 1
ATOM 814 C C . ALA A 1 98 ? -16.377 -3.845 19.751 1.00 92.38 98 ALA A C 1
ATOM 816 O O . ALA A 1 98 ? -17.210 -3.646 20.630 1.00 92.38 98 ALA A O 1
ATOM 817 N N . ASP A 1 99 ? -15.118 -3.411 19.845 1.00 89.62 99 ASP A N 1
ATOM 818 C CA . ASP A 1 99 ? -14.539 -2.859 21.082 1.00 89.62 99 ASP A CA 1
ATOM 819 C C . ASP A 1 99 ? -15.337 -1.651 21.593 1.00 89.62 99 ASP A C 1
ATOM 821 O O . ASP A 1 99 ? -15.644 -1.510 22.776 1.00 89.62 99 ASP A O 1
ATOM 825 N N . PHE A 1 100 ? -15.782 -0.782 20.677 1.00 90.38 100 PHE A N 1
ATOM 826 C CA . PHE A 1 100 ? -16.648 0.346 21.030 1.00 90.38 100 PHE A CA 1
ATOM 827 C C . PHE A 1 100 ? -18.019 -0.079 21.575 1.00 90.38 100 PHE A C 1
ATOM 829 O O . PHE A 1 100 ? -18.625 0.654 22.367 1.00 90.38 100 PHE A O 1
ATOM 836 N N . ARG A 1 101 ? -18.561 -1.208 21.102 1.00 90.81 101 ARG A N 1
ATOM 837 C CA . ARG A 1 101 ? -19.823 -1.766 21.603 1.00 90.81 101 ARG A CA 1
ATOM 838 C C . ARG A 1 101 ? -19.616 -2.377 22.981 1.00 90.81 101 ARG A C 1
ATOM 840 O O . ARG A 1 101 ? -20.417 -2.069 23.862 1.00 90.81 101 ARG A O 1
ATOM 847 N N . ASP A 1 102 ? -18.542 -3.127 23.175 1.00 88.00 102 ASP A N 1
ATOM 848 C CA . ASP A 1 102 ? -18.216 -3.783 24.443 1.00 88.00 102 ASP A CA 1
ATOM 849 C C . ASP A 1 102 ? -17.973 -2.742 25.542 1.00 88.00 102 ASP A C 1
ATOM 851 O O . ASP A 1 102 ? -18.697 -2.721 26.539 1.00 88.00 102 ASP A O 1
ATOM 855 N N . LEU A 1 103 ? -17.164 -1.714 25.260 1.00 87.38 103 LEU A N 1
ATOM 856 C CA . LEU A 1 103 ? -16.958 -0.574 26.163 1.00 87.38 103 LEU A CA 1
ATOM 857 C C . LEU A 1 103 ? -18.274 0.131 26.555 1.00 87.38 103 LEU A C 1
ATOM 859 O O . LEU A 1 103 ? -18.424 0.677 27.655 1.00 87.38 103 LEU A O 1
ATOM 863 N N . ARG A 1 104 ? -19.256 0.173 25.643 1.00 87.50 104 ARG A N 1
ATOM 864 C CA . ARG A 1 104 ? -20.582 0.745 25.921 1.00 87.50 104 ARG A CA 1
ATOM 865 C C . ARG A 1 104 ? -21.430 -0.186 26.787 1.00 87.50 104 ARG A C 1
ATOM 867 O O . ARG A 1 104 ? -22.204 0.328 27.598 1.00 87.50 104 ARG A O 1
ATOM 874 N N . HIS A 1 105 ? -21.327 -1.499 26.600 1.00 86.19 105 HIS A N 1
ATOM 875 C CA . HIS A 1 105 ? -22.004 -2.495 27.427 1.00 86.19 105 HIS A CA 1
ATOM 876 C C . HIS A 1 105 ? -21.461 -2.481 28.858 1.00 86.19 105 HIS A C 1
ATOM 878 O O . HIS A 1 105 ? -22.259 -2.339 29.786 1.00 86.19 105 HIS A O 1
ATOM 884 N N . ASP A 1 106 ? -20.141 -2.453 29.037 1.00 82.56 106 ASP A N 1
ATOM 885 C CA . ASP A 1 106 ? -19.497 -2.397 30.358 1.00 82.56 106 ASP A CA 1
ATOM 886 C C . ASP A 1 106 ? -19.868 -1.135 31.134 1.00 82.56 106 ASP A C 1
ATOM 888 O O . ASP A 1 106 ? -20.083 -1.155 32.347 1.00 82.56 106 ASP A O 1
ATOM 892 N N . ARG A 1 107 ? -20.025 -0.011 30.425 1.00 79.31 107 ARG A N 1
ATOM 893 C CA . ARG A 1 107 ? -20.496 1.238 31.031 1.00 79.31 107 ARG A CA 1
ATOM 894 C C . ARG A 1 107 ? -21.976 1.195 31.434 1.00 79.31 107 ARG A C 1
ATOM 896 O O . ARG A 1 107 ? -22.363 1.947 32.321 1.00 79.31 107 ARG A O 1
ATOM 903 N N . ARG A 1 108 ? -22.807 0.395 30.758 1.00 77.44 108 ARG A N 1
ATOM 904 C CA . ARG A 1 108 ? -24.257 0.277 31.019 1.00 77.44 108 ARG A CA 1
ATOM 905 C C . ARG A 1 108 ? -24.605 -0.777 32.068 1.00 77.44 108 ARG A C 1
ATOM 907 O O . ARG A 1 108 ? -25.682 -0.683 32.639 1.00 77.44 108 ARG A O 1
ATOM 914 N N . GLY A 1 109 ? -23.737 -1.766 32.280 1.00 65.62 109 GLY A N 1
ATOM 915 C CA . GLY A 1 109 ? -23.875 -2.789 33.323 1.00 65.62 109 GLY A CA 1
ATOM 916 C C . GLY A 1 109 ? -23.376 -2.359 34.709 1.00 65.62 109 GLY A C 1
ATOM 917 O O . GLY A 1 109 ? -23.310 -3.200 35.601 1.00 65.62 109 GLY A O 1
ATOM 918 N N . ARG A 1 110 ? -23.003 -1.082 34.873 1.00 53.97 110 ARG A N 1
ATOM 919 C CA . ARG A 1 110 ? -22.692 -0.436 36.157 1.00 53.97 110 ARG A CA 1
ATOM 920 C C . ARG A 1 110 ? -23.912 0.239 36.764 1.00 53.97 110 ARG A C 1
ATOM 922 O O . ARG A 1 110 ? -24.715 0.798 35.985 1.00 53.97 110 ARG A O 1
#

Nearest PDB structures (foldseek):
  6b87-assembly2_B-3  TM=9.572E-01  e=2.866E-01  synthetic construct
  6b87-assembly1_A-2  TM=9.364E-01  e=3.051E-01  synthetic construct
  3k29-assembly1_A  TM=7.837E-01  e=1.967E-01  Chlamydia trachomatis
  6pyu-assembly1_B  TM=9.280E-01  e=1.660E+00  Homo sapiens
  8i4v-assembly1_B  TM=8.641E-01  e=1.559E+00  Saccharomyces cerevisiae S288C

pLDDT: mean 86.32, std 16.01, range [40.72, 97.62]

Solvent-accessible surface area (backbone atoms only — not comparable to full-atom values): 6437 Å² total; per-residue (Å²): 135,90,84,80,86,83,79,82,79,78,82,77,82,72,85,50,79,66,53,66,53,48,55,54,48,50,49,52,49,53,54,49,50,55,52,50,54,53,51,49,51,50,49,53,56,49,50,49,53,48,52,59,48,49,54,54,48,38,62,71,76,63,56,53,74,67,56,60,50,49,53,52,49,50,52,53,48,54,55,48,51,50,51,49,53,55,51,50,51,53,47,55,57,49,51,51,51,47,53,55,47,50,58,51,48,63,63,65,78,103

Foldseek 3Di:
DDDDDDDDDDPPPQDDPVVLVVLVVVLVVLVVVLVVLVVVLVVLVVVLVVLVVVLVVCVVVPHDPVVNVVSVVVSVVSVVVSVVSVVVSVVSVVVSVVSVVVSVVSVVVD